Protein AF-A0A383E031-F1 (afdb_monomer_lite)

pLDDT: mean 94.28, std 7.25, range [52.88, 98.56]

Radius of gyration: 15.02 Å; chains: 1; bounding box: 33×28×43 Å

Sequence (97 aa):
MKTTAKYLKTLLSYYEEEIEGEAYFYGLADHFEEQEKLTVLARVERRAAESIAPLLEKYELVPRDESELKTRGEAYVGRHASFDWFEFMTYMVNRYP

Foldseek 3Di:
DDDDPVNLVVLLVLLLVLLLQLLLLCLLLVQAPVNVVSNVRSVVSVVSSVVSVVVCVVVVNDHPDSVVSSVNSNVCNVVCSPPYPVRVVVCCVVPPD

Organism: NCBI:txid408172

Structure (mmCIF, N/CA/C/O backbone):
data_AF-A0A383E031-F1
#
_entry.id   AF-A0A383E031-F1
#
loop_
_atom_site.group_PDB
_atom_site.id
_atom_site.type_symbol
_atom_site.label_atom_id
_atom_site.label_alt_id
_atom_site.label_comp_id
_atom_site.label_asym_id
_atom_site.label_entity_id
_atom_site.label_seq_id
_atom_site.pdbx_PDB_ins_code
_atom_site.Cartn_x
_atom_site.Cartn_y
_atom_site.Cartn_z
_atom_site.occupancy
_atom_site.B_iso_or_equiv
_atom_site.auth_seq_id
_atom_site.auth_comp_id
_atom_site.auth_asym_id
_atom_site.auth_atom_id
_atom_site.pdbx_PDB_model_num
ATOM 1 N N . MET A 1 1 ? -11.163 11.397 24.214 1.00 57.72 1 MET A N 1
ATOM 2 C CA . MET A 1 1 ? -11.578 11.855 22.868 1.00 57.72 1 MET A CA 1
ATOM 3 C C . MET A 1 1 ? -12.732 10.965 22.422 1.00 57.72 1 MET A C 1
ATOM 5 O O . MET A 1 1 ? -12.582 9.758 22.543 1.00 57.72 1 MET A O 1
ATOM 9 N N . LYS A 1 2 ? -13.891 11.501 22.011 1.00 73.38 2 LYS A N 1
ATOM 10 C CA . LYS A 1 2 ? -14.970 10.653 21.470 1.00 73.38 2 LYS A CA 1
ATOM 11 C C . LYS A 1 2 ? -14.554 10.169 20.081 1.00 73.38 2 LYS A C 1
ATOM 13 O O . LYS A 1 2 ? -14.260 10.993 19.218 1.00 73.38 2 LYS A O 1
ATOM 18 N N . THR A 1 3 ? -14.513 8.858 19.880 1.00 77.62 3 THR A N 1
ATOM 19 C CA . THR A 1 3 ? -14.277 8.253 18.568 1.00 77.62 3 THR A CA 1
ATOM 20 C C . THR A 1 3 ? -15.446 8.597 17.645 1.00 77.62 3 THR A C 1
ATOM 22 O O . THR A 1 3 ? -16.603 8.491 18.050 1.00 77.62 3 THR A O 1
ATOM 25 N N . THR A 1 4 ? -15.165 9.062 16.427 1.00 92.62 4 THR A N 1
ATOM 26 C CA . THR A 1 4 ? -16.204 9.429 15.450 1.00 92.62 4 THR A CA 1
ATOM 27 C C . THR A 1 4 ? -16.320 8.358 14.372 1.00 92.62 4 THR A C 1
ATOM 29 O O . THR A 1 4 ? -15.330 7.717 14.025 1.00 92.62 4 THR A O 1
ATOM 32 N N . ALA A 1 5 ? -17.509 8.201 13.783 1.00 92.56 5 ALA A N 1
ATOM 33 C CA . ALA A 1 5 ? -17.704 7.297 12.645 1.00 92.56 5 ALA A CA 1
ATOM 34 C C . ALA A 1 5 ? -16.769 7.639 11.469 1.00 92.56 5 ALA A C 1
ATOM 36 O O . ALA A 1 5 ? -16.261 6.748 10.796 1.00 92.56 5 ALA A O 1
ATOM 37 N N . LYS A 1 6 ? -16.482 8.935 11.268 1.00 95.56 6 LYS A N 1
ATOM 38 C CA . LYS A 1 6 ? -15.509 9.400 10.273 1.00 95.56 6 LYS A CA 1
ATOM 39 C C . LYS A 1 6 ? -14.110 8.856 10.560 1.00 95.56 6 LYS A C 1
ATOM 41 O O . LYS A 1 6 ? -13.481 8.340 9.650 1.00 95.56 6 LYS A O 1
ATOM 46 N N . TYR A 1 7 ? -13.648 8.944 11.807 1.00 95.06 7 TYR A N 1
ATOM 47 C CA . TYR A 1 7 ? -12.335 8.432 12.196 1.00 95.06 7 TYR A CA 1
ATOM 48 C C . TYR A 1 7 ? -12.216 6.920 11.967 1.00 95.06 7 TYR A C 1
ATOM 50 O O . TYR A 1 7 ? -11.242 6.486 11.367 1.00 95.06 7 TYR A O 1
ATOM 58 N N . LEU A 1 8 ? -13.217 6.135 12.383 1.00 96.62 8 LEU A N 1
ATOM 59 C CA . LEU A 1 8 ? -13.207 4.678 12.193 1.00 96.62 8 LEU A CA 1
ATOM 60 C C . LEU A 1 8 ? -13.189 4.292 10.713 1.00 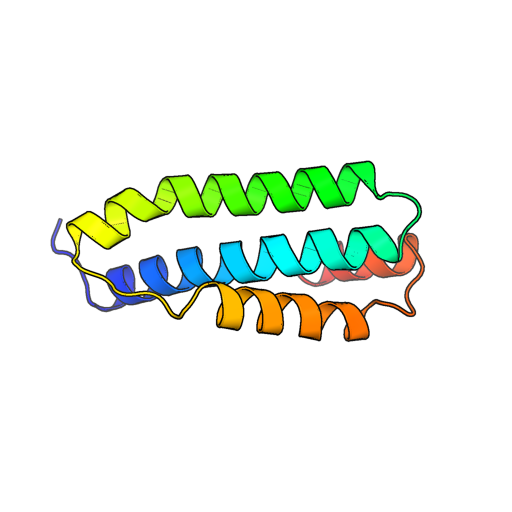96.62 8 LEU A C 1
ATOM 62 O O . LEU A 1 8 ? -12.422 3.422 10.316 1.00 96.62 8 LEU A O 1
ATOM 66 N N . LYS A 1 9 ? -13.984 4.985 9.888 1.00 96.88 9 LYS A N 1
ATOM 67 C CA . LYS A 1 9 ? -13.975 4.782 8.438 1.00 96.88 9 LYS A CA 1
ATOM 68 C C . LYS A 1 9 ? -12.606 5.099 7.837 1.00 96.88 9 LYS A C 1
ATOM 70 O O . LYS A 1 9 ? -12.110 4.314 7.045 1.00 96.88 9 LYS A O 1
ATOM 75 N N . THR A 1 10 ? -12.000 6.225 8.215 1.00 95.69 10 THR A N 1
ATOM 76 C CA . THR A 1 10 ? -10.665 6.605 7.732 1.00 95.69 10 THR A CA 1
ATOM 77 C C . THR A 1 10 ? -9.608 5.589 8.145 1.00 95.69 10 THR A C 1
ATOM 79 O O . THR A 1 10 ? -8.791 5.208 7.322 1.00 95.69 10 THR A O 1
ATOM 82 N N . LEU A 1 11 ? -9.645 5.117 9.391 1.00 96.38 11 LEU A N 1
ATOM 83 C CA . LEU A 1 11 ? -8.699 4.127 9.893 1.00 96.38 11 LEU A CA 1
ATOM 84 C C . LEU A 1 11 ? -8.782 2.806 9.113 1.00 96.38 11 LEU A C 1
ATOM 86 O O . LEU A 1 11 ? -7.751 2.249 8.749 1.00 96.38 11 LEU A O 1
ATOM 90 N N . LEU A 1 12 ? -10.006 2.339 8.843 1.00 97.94 12 LEU A N 1
ATOM 91 C CA . LEU A 1 12 ? -10.238 1.147 8.031 1.00 97.94 12 LEU A CA 1
ATOM 92 C C . LEU A 1 12 ? -9.722 1.340 6.602 1.00 97.94 12 LEU A C 1
ATOM 94 O O . LEU A 1 12 ? -8.983 0.497 6.110 1.00 97.94 12 LEU A O 1
ATOM 98 N N . SER A 1 13 ? -10.071 2.466 5.969 1.00 97.50 13 SER A N 1
ATOM 99 C CA . SER A 1 13 ? -9.615 2.779 4.613 1.00 97.50 13 SER A CA 1
ATOM 100 C C . SER A 1 13 ? -8.097 2.853 4.518 1.00 97.50 13 SER A C 1
ATOM 102 O O . SER A 1 13 ? -7.553 2.295 3.582 1.00 97.50 13 SER A O 1
ATOM 104 N N . TYR A 1 14 ? -7.410 3.456 5.491 1.00 97.00 14 TYR A N 1
ATOM 105 C CA . TYR A 1 14 ? -5.948 3.523 5.471 1.00 97.00 14 TYR A CA 1
ATOM 106 C C . TYR A 1 14 ? -5.322 2.137 5.539 1.00 97.00 14 TYR A C 1
ATOM 108 O O . TYR A 1 14 ? -4.472 1.830 4.723 1.00 97.00 14 TYR A O 1
ATOM 116 N N . TYR A 1 15 ? -5.773 1.262 6.442 1.00 98.44 15 TYR A N 1
ATOM 117 C CA . TYR A 1 15 ? -5.254 -0.107 6.461 1.00 98.44 15 TYR A CA 1
ATOM 118 C C . TYR A 1 15 ? -5.428 -0.808 5.106 1.00 98.44 15 TYR A C 1
ATOM 120 O O . TYR A 1 15 ? -4.491 -1.420 4.607 1.00 98.44 15 TYR A O 1
ATOM 128 N N . GLU A 1 16 ? -6.620 -0.713 4.511 1.00 98.44 16 GLU A N 1
ATOM 129 C CA . GLU A 1 16 ? -6.915 -1.349 3.225 1.00 98.44 16 GLU A CA 1
ATOM 130 C C . GLU A 1 16 ? -6.077 -0.761 2.079 1.00 98.44 16 GLU A C 1
ATOM 132 O O . GLU A 1 16 ? -5.545 -1.514 1.268 1.00 98.44 16 GLU A O 1
ATOM 137 N N . GLU A 1 17 ? -5.925 0.565 2.038 1.00 97.69 17 GLU A N 1
ATOM 138 C CA . GLU A 1 17 ? -5.137 1.287 1.033 1.00 97.69 17 GLU A CA 1
ATOM 139 C C . GLU A 1 17 ? -3.648 0.919 1.093 1.00 97.69 17 GLU A C 1
ATOM 141 O O . GLU A 1 17 ? -3.044 0.739 0.043 1.00 97.69 17 GLU A O 1
ATOM 146 N N . GLU A 1 18 ? -3.077 0.716 2.283 1.00 98.38 18 GLU A N 1
ATOM 147 C CA . GLU A 1 18 ? -1.669 0.314 2.447 1.00 98.38 18 GLU A CA 1
ATOM 148 C C . GLU A 1 18 ? -1.427 -1.134 1.966 1.00 98.38 18 GLU A C 1
ATOM 150 O O . GLU A 1 18 ? -0.396 -1.454 1.377 1.00 98.38 18 GLU A O 1
ATOM 155 N N . ILE A 1 19 ? -2.397 -2.042 2.139 1.00 98.56 19 ILE A N 1
ATOM 156 C CA . ILE A 1 19 ? -2.303 -3.395 1.557 1.00 98.56 19 ILE A CA 1
ATOM 157 C C . ILE A 1 19 ? -2.410 -3.346 0.024 1.00 98.56 19 ILE A C 1
ATOM 159 O O . ILE A 1 19 ? -1.681 -4.060 -0.670 1.00 98.56 19 ILE A O 1
ATOM 163 N N . GLU A 1 20 ? -3.303 -2.508 -0.518 1.00 98.25 20 GLU A N 1
ATOM 164 C CA . GLU A 1 20 ? -3.385 -2.265 -1.966 1.00 98.25 20 GLU A CA 1
ATOM 165 C C . GLU A 1 20 ? -2.068 -1.657 -2.497 1.00 98.25 20 GLU A C 1
ATOM 167 O O . GLU A 1 20 ? -1.566 -2.085 -3.540 1.00 98.25 20 GLU A O 1
ATOM 172 N N . GLY A 1 21 ? -1.482 -0.705 -1.765 1.00 97.62 21 GLY A N 1
ATOM 173 C CA . GLY A 1 21 ? -0.223 -0.032 -2.086 1.00 97.62 21 GLY A CA 1
ATOM 174 C C . GLY A 1 21 ? 0.978 -0.975 -2.111 1.00 97.62 21 GLY A C 1
ATOM 175 O O . GLY A 1 21 ? 1.763 -0.946 -3.061 1.00 97.62 21 GLY A O 1
ATOM 176 N N . GLU A 1 22 ? 1.092 -1.877 -1.131 1.00 98.44 22 GLU A N 1
ATOM 177 C CA . GLU A 1 22 ? 2.137 -2.908 -1.114 1.00 98.44 22 GLU A CA 1
ATOM 178 C C . GLU A 1 22 ? 2.109 -3.751 -2.397 1.00 98.44 22 GLU A C 1
ATOM 180 O O . GLU A 1 22 ? 3.134 -3.909 -3.067 1.00 98.44 22 GLU A O 1
ATOM 185 N N . ALA A 1 23 ? 0.935 -4.281 -2.751 1.00 98.06 23 ALA A N 1
ATOM 186 C CA . ALA A 1 23 ? 0.770 -5.121 -3.934 1.00 98.06 23 ALA A CA 1
ATOM 187 C C . ALA A 1 23 ? 1.054 -4.350 -5.226 1.00 98.06 23 ALA A C 1
ATOM 189 O O . ALA A 1 23 ? 1.713 -4.859 -6.132 1.00 98.06 23 ALA A O 1
ATOM 190 N N . TYR A 1 24 ? 0.611 -3.094 -5.284 1.00 97.25 24 TYR A N 1
ATOM 191 C CA . TYR A 1 24 ? 0.892 -2.203 -6.397 1.00 97.25 24 TYR A CA 1
ATOM 192 C C . TYR A 1 24 ? 2.399 -1.988 -6.602 1.00 97.25 24 TYR A C 1
ATOM 194 O O . TYR A 1 24 ? 2.895 -2.164 -7.715 1.00 97.25 24 TYR A O 1
ATOM 202 N N . PHE A 1 25 ? 3.155 -1.657 -5.550 1.00 97.25 25 PHE A N 1
ATOM 203 C CA . PHE A 1 25 ? 4.596 -1.423 -5.677 1.00 97.25 25 PHE A CA 1
ATOM 204 C C . PHE A 1 25 ? 5.391 -2.696 -5.970 1.00 97.25 25 PHE A C 1
ATOM 206 O O . PHE A 1 25 ? 6.334 -2.634 -6.760 1.00 97.25 25 PHE A O 1
ATOM 213 N N . TYR A 1 26 ? 5.010 -3.844 -5.400 1.00 97.69 26 TYR A N 1
ATOM 214 C CA . TYR A 1 26 ? 5.615 -5.118 -5.795 1.00 97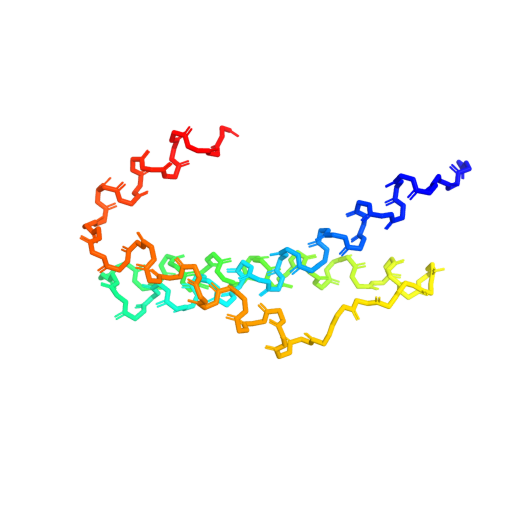.69 26 TYR A CA 1
ATOM 215 C C . TYR A 1 26 ? 5.351 -5.432 -7.265 1.00 97.69 26 TYR A C 1
ATOM 217 O O . TYR A 1 26 ? 6.290 -5.769 -7.979 1.00 97.69 26 TYR A O 1
ATOM 225 N N . GLY A 1 27 ? 4.119 -5.249 -7.744 1.00 96.00 27 GLY A N 1
ATOM 226 C CA . GLY A 1 27 ? 3.804 -5.477 -9.151 1.00 96.00 27 GLY A CA 1
ATOM 227 C C . GLY A 1 27 ? 4.556 -4.528 -10.089 1.00 96.00 27 GLY A C 1
ATOM 228 O O . GLY A 1 27 ? 5.018 -4.948 -11.143 1.00 96.00 27 GLY A O 1
ATOM 229 N N . LEU A 1 28 ? 4.771 -3.265 -9.700 1.00 95.88 28 LEU A N 1
ATOM 230 C CA . LEU A 1 28 ? 5.618 -2.351 -10.474 1.00 95.88 28 LEU A CA 1
ATOM 231 C C . LEU A 1 28 ? 7.089 -2.794 -10.527 1.00 95.88 28 LEU A C 1
ATOM 233 O O . LEU A 1 28 ? 7.768 -2.502 -11.511 1.00 95.88 28 LEU A O 1
ATOM 237 N N . ALA A 1 29 ? 7.599 -3.468 -9.492 1.00 95.62 29 ALA A N 1
ATOM 238 C CA . ALA A 1 29 ? 8.992 -3.913 -9.455 1.00 95.62 29 ALA A CA 1
ATOM 239 C C . ALA A 1 29 ? 9.314 -4.926 -10.569 1.00 95.62 29 ALA A C 1
ATOM 241 O O . ALA A 1 29 ? 10.465 -5.017 -10.983 1.00 95.62 29 ALA A O 1
ATOM 242 N N . ASP A 1 30 ? 8.313 -5.612 -11.121 1.00 91.88 30 ASP A N 1
ATOM 243 C CA . ASP A 1 30 ? 8.491 -6.500 -12.274 1.00 91.88 30 ASP A CA 1
ATOM 244 C C . ASP A 1 30 ? 8.610 -5.741 -13.614 1.00 91.88 30 ASP A C 1
ATOM 246 O O . ASP A 1 30 ? 9.008 -6.324 -14.624 1.00 91.88 30 ASP A O 1
ATOM 250 N N . HIS A 1 31 ? 8.284 -4.442 -13.639 1.00 91.56 31 HIS A N 1
ATOM 251 C CA . HIS A 1 31 ? 8.220 -3.623 -14.857 1.00 91.56 31 HIS A CA 1
ATOM 252 C C . HIS A 1 31 ? 9.339 -2.584 -14.991 1.00 91.56 31 HIS A C 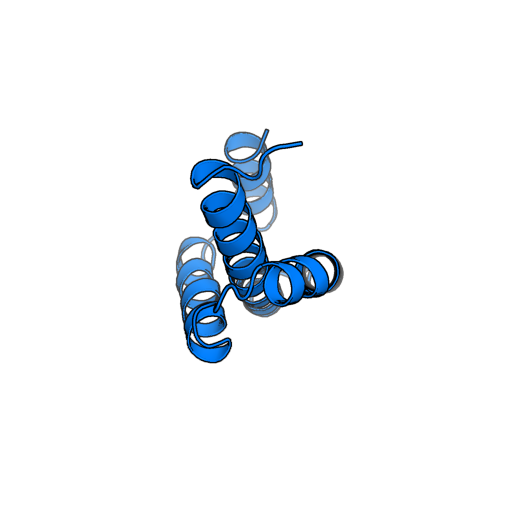1
ATOM 254 O O . HIS A 1 31 ? 9.684 -2.216 -16.113 1.00 91.56 31 HIS A O 1
ATOM 260 N N . PHE A 1 32 ? 9.910 -2.111 -13.881 1.00 93.81 32 PHE A N 1
ATOM 261 C CA . PHE A 1 32 ? 10.957 -1.083 -13.880 1.00 93.81 32 PHE A CA 1
ATOM 262 C C . PHE A 1 32 ? 12.336 -1.657 -13.533 1.00 93.81 32 PHE A C 1
ATOM 264 O O . PHE A 1 32 ? 12.449 -2.676 -12.854 1.00 93.81 32 PHE A O 1
ATOM 271 N N . GLU A 1 33 ? 13.405 -0.973 -13.948 1.00 93.94 33 GLU A N 1
ATOM 272 C CA . GLU A 1 33 ? 14.776 -1.329 -13.547 1.00 93.94 33 GLU A CA 1
ATOM 273 C C . GLU A 1 33 ? 15.040 -0.986 -12.066 1.00 93.94 33 GLU A C 1
ATOM 275 O O . GLU A 1 33 ? 15.851 -1.623 -11.394 1.00 93.94 33 GLU A O 1
ATOM 280 N N . GLU A 1 34 ? 14.304 -0.021 -11.507 1.00 95.62 34 GLU A N 1
ATOM 281 C CA . GLU A 1 34 ? 14.388 0.460 -10.125 1.00 95.62 34 GLU A CA 1
ATOM 282 C C . GLU A 1 34 ? 13.703 -0.459 -9.092 1.00 95.62 34 GLU A C 1
ATOM 284 O O . GLU A 1 34 ? 13.129 0.007 -8.100 1.00 95.62 34 GLU A O 1
ATOM 289 N N . GLN A 1 35 ? 13.798 -1.775 -9.288 1.00 95.75 35 GLN A N 1
ATOM 290 C CA . GLN A 1 35 ? 13.131 -2.803 -8.479 1.00 95.75 35 GLN A CA 1
ATOM 291 C C . GLN A 1 35 ? 13.388 -2.651 -6.978 1.00 95.75 35 GLN A C 1
ATOM 293 O O . GLN A 1 35 ? 12.478 -2.814 -6.165 1.00 95.75 35 GLN A O 1
ATOM 298 N N . GLU A 1 36 ? 14.622 -2.309 -6.595 1.00 97.06 36 GLU A N 1
ATOM 299 C CA . GLU A 1 36 ? 14.997 -2.123 -5.191 1.00 97.06 36 GLU A CA 1
ATOM 300 C C . GLU A 1 36 ? 14.210 -0.973 -4.548 1.00 97.06 36 GLU A C 1
ATOM 302 O O . GLU A 1 36 ? 13.697 -1.122 -3.439 1.00 97.06 36 GLU A O 1
ATOM 307 N N . LYS A 1 37 ? 14.041 0.151 -5.257 1.00 96.75 37 LYS A N 1
ATOM 308 C CA . LYS A 1 37 ? 13.295 1.311 -4.745 1.00 96.75 37 LYS A CA 1
ATOM 309 C C . LYS A 1 37 ? 11.820 0.967 -4.564 1.00 96.75 37 LYS A C 1
ATOM 311 O O . LYS A 1 37 ? 11.245 1.274 -3.523 1.00 96.75 37 LYS A O 1
ATOM 316 N N . LEU A 1 38 ? 11.230 0.296 -5.550 1.00 97.00 38 LEU A N 1
ATOM 317 C CA . LEU A 1 38 ? 9.828 -0.125 -5.517 1.00 97.00 38 LEU A CA 1
ATOM 318 C C . LEU A 1 38 ? 9.581 -1.169 -4.422 1.00 97.00 38 LEU A C 1
ATOM 320 O O . LEU A 1 38 ? 8.632 -1.048 -3.654 1.00 97.00 38 LEU A O 1
ATOM 324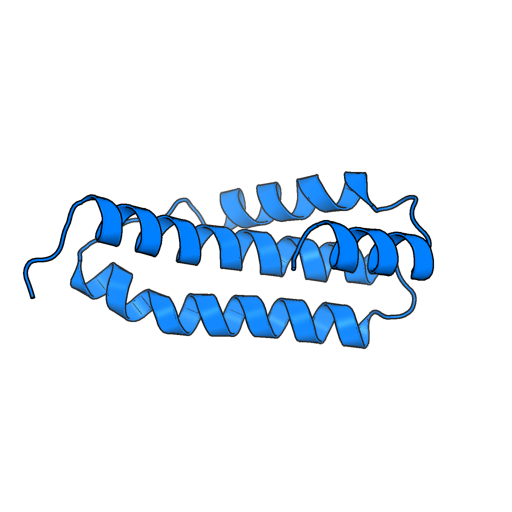 N N . THR A 1 39 ? 10.498 -2.121 -4.255 1.00 97.75 39 THR A N 1
ATOM 325 C CA . THR A 1 39 ? 10.457 -3.100 -3.159 1.00 97.75 39 THR A CA 1
ATOM 326 C C . THR A 1 39 ? 10.533 -2.424 -1.790 1.00 97.75 39 THR A C 1
ATOM 328 O O . THR A 1 39 ? 9.845 -2.832 -0.854 1.00 97.75 39 THR A O 1
ATOM 331 N N . VAL A 1 40 ? 11.365 -1.387 -1.640 1.00 98.25 40 VAL A N 1
ATOM 332 C CA . VAL A 1 40 ? 11.425 -0.608 -0.396 1.00 98.25 40 VAL A CA 1
ATOM 333 C C . VAL A 1 40 ? 10.094 0.094 -0.132 1.00 98.25 40 VAL A C 1
ATOM 335 O O . VAL A 1 40 ? 9.609 0.013 0.993 1.00 98.25 40 VAL A O 1
ATOM 338 N N . LEU A 1 41 ? 9.479 0.719 -1.141 1.00 97.06 41 LEU A N 1
ATOM 339 C CA . LEU A 1 41 ? 8.159 1.343 -0.994 1.00 97.06 41 LEU A CA 1
ATOM 340 C C . LEU A 1 41 ? 7.092 0.321 -0.587 1.00 97.06 41 LEU A C 1
ATOM 342 O O . LEU A 1 41 ? 6.401 0.546 0.400 1.00 97.06 41 LEU A O 1
ATOM 346 N N . ALA A 1 42 ? 7.040 -0.848 -1.231 1.00 98.06 42 ALA A N 1
ATOM 347 C CA . ALA A 1 42 ? 6.107 -1.914 -0.856 1.00 98.06 42 ALA A CA 1
ATOM 348 C C . ALA A 1 42 ? 6.247 -2.326 0.624 1.00 98.06 42 ALA A C 1
ATOM 350 O O . ALA A 1 42 ? 5.264 -2.498 1.344 1.00 98.06 42 ALA A O 1
ATOM 351 N N . ARG A 1 43 ? 7.487 -2.431 1.119 1.00 98.38 43 ARG A N 1
ATOM 352 C CA . ARG A 1 43 ? 7.757 -2.737 2.534 1.00 98.38 43 ARG A CA 1
ATOM 353 C C . ARG A 1 43 ? 7.344 -1.609 3.477 1.00 98.38 43 ARG A C 1
ATOM 355 O O . ARG A 1 43 ? 6.975 -1.895 4.616 1.00 98.38 43 ARG A O 1
ATOM 362 N N . VAL A 1 44 ? 7.430 -0.351 3.041 1.00 98.25 44 VAL A N 1
ATOM 363 C CA . VAL A 1 44 ? 6.948 0.800 3.818 1.00 98.25 44 VAL A CA 1
ATOM 364 C C . VAL A 1 44 ? 5.434 0.722 3.988 1.00 98.25 44 VAL A C 1
ATOM 366 O O . VAL A 1 44 ? 4.976 0.825 5.124 1.00 98.25 44 VAL A O 1
ATOM 369 N N . GLU A 1 45 ? 4.691 0.442 2.917 1.00 98.38 45 GLU A N 1
ATOM 370 C CA . GLU A 1 45 ? 3.230 0.277 2.963 1.00 98.38 45 GLU A CA 1
ATOM 371 C C . GLU A 1 45 ? 2.831 -0.848 3.934 1.00 98.38 45 GLU A C 1
ATOM 373 O O . GLU A 1 45 ? 2.057 -0.657 4.874 1.00 98.38 45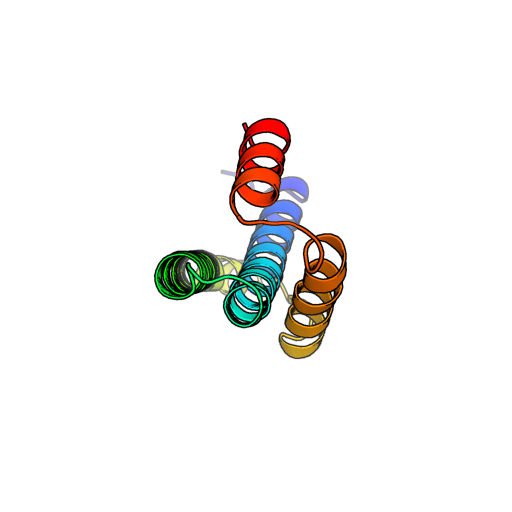 GLU A O 1
ATOM 378 N N . ARG A 1 46 ? 3.478 -2.021 3.824 1.00 98.44 46 ARG A N 1
ATOM 379 C CA . ARG A 1 46 ? 3.263 -3.129 4.772 1.00 98.44 46 ARG A CA 1
ATOM 380 C C . ARG A 1 46 ? 3.514 -2.699 6.214 1.00 98.44 46 ARG A C 1
ATOM 382 O O . ARG A 1 46 ? 2.736 -3.026 7.112 1.00 98.44 46 ARG A O 1
ATOM 389 N N . ARG A 1 47 ? 4.592 -1.951 6.452 1.00 98.44 47 ARG A N 1
ATOM 390 C CA . ARG A 1 47 ? 4.932 -1.475 7.793 1.00 98.44 47 ARG A CA 1
ATOM 391 C C . ARG A 1 47 ? 3.906 -0.473 8.328 1.00 98.44 47 ARG A C 1
ATOM 393 O O . ARG A 1 47 ? 3.625 -0.481 9.530 1.00 98.44 47 ARG A O 1
ATOM 400 N N . ALA A 1 48 ? 3.347 0.371 7.469 1.00 98.00 48 ALA A N 1
ATOM 401 C CA . ALA A 1 48 ? 2.275 1.289 7.825 1.00 98.00 48 ALA A CA 1
ATOM 402 C C . ALA A 1 48 ? 0.981 0.527 8.160 1.00 98.00 48 ALA A C 1
ATOM 404 O O . ALA A 1 48 ? 0.428 0.749 9.242 1.00 98.00 48 ALA A O 1
ATOM 405 N N . ALA A 1 49 ? 0.574 -0.454 7.347 1.00 98.25 49 ALA A N 1
ATOM 406 C CA . ALA A 1 49 ? -0.565 -1.332 7.635 1.00 98.25 49 ALA A CA 1
ATOM 407 C C . ALA A 1 49 ? -0.419 -2.055 8.989 1.00 98.25 49 ALA A C 1
ATOM 409 O O . ALA A 1 49 ? -1.337 -2.048 9.814 1.00 98.25 49 ALA A O 1
ATOM 410 N N . GLU A 1 50 ? 0.760 -2.619 9.273 1.00 98.25 50 GLU A N 1
ATOM 411 C CA . GLU A 1 50 ? 1.072 -3.250 10.564 1.00 98.25 50 GLU A CA 1
ATOM 412 C C . GLU A 1 50 ? 0.949 -2.280 11.744 1.00 98.25 50 GLU A C 1
ATOM 414 O O . GLU A 1 50 ? 0.530 -2.676 12.832 1.00 98.25 50 GLU A O 1
ATOM 419 N N . SER A 1 51 ? 1.302 -1.006 11.551 1.00 97.50 51 SER A N 1
ATOM 420 C CA . SER A 1 51 ? 1.167 0.013 12.597 1.00 97.50 51 SER A CA 1
ATOM 421 C C . SER A 1 51 ? -0.296 0.365 12.898 1.00 97.50 51 SER A C 1
ATOM 423 O O . SER A 1 51 ? -0.620 0.772 14.016 1.00 97.50 51 SER A O 1
ATOM 425 N N . ILE A 1 52 ? -1.185 0.172 11.917 1.00 96.81 52 ILE A N 1
ATOM 426 C CA . ILE A 1 52 ? -2.621 0.448 12.005 1.00 96.81 52 ILE A CA 1
ATOM 427 C C . ILE A 1 52 ? -3.392 -0.758 12.569 1.00 96.81 52 ILE A C 1
ATOM 429 O O . ILE A 1 52 ? -4.385 -0.566 13.274 1.00 96.81 52 ILE A O 1
ATOM 433 N N . ALA A 1 53 ? -2.927 -1.988 12.333 1.00 96.94 53 ALA A N 1
ATOM 434 C CA . ALA A 1 53 ? -3.613 -3.223 12.727 1.00 96.94 53 ALA A CA 1
ATOM 435 C C . ALA A 1 53 ? -4.077 -3.277 14.206 1.00 96.94 53 ALA A C 1
ATOM 437 O O . ALA A 1 53 ? -5.238 -3.627 14.438 1.00 96.94 53 ALA A O 1
ATOM 438 N N . PRO A 1 54 ? -3.287 -2.843 15.216 1.00 98.00 54 PRO A N 1
ATOM 439 C CA . PRO A 1 54 ? -3.752 -2.823 16.608 1.00 98.00 54 PRO A CA 1
ATOM 440 C C . PRO A 1 54 ? -4.953 -1.895 16.843 1.00 98.00 54 PRO A C 1
ATOM 442 O O . PRO A 1 54 ? -5.737 -2.088 17.772 1.00 98.00 54 PRO A O 1
ATOM 445 N N . LEU A 1 55 ? -5.107 -0.851 16.021 1.00 96.94 55 LEU A N 1
ATOM 446 C CA . LEU A 1 55 ? -6.247 0.056 16.105 1.00 96.94 55 LEU A CA 1
ATOM 447 C C . LEU A 1 55 ? -7.505 -0.554 15.473 1.00 96.94 55 LEU A C 1
ATOM 449 O O . LEU A 1 55 ? -8.596 -0.272 15.963 1.00 96.94 55 LEU A O 1
ATOM 453 N N . LEU A 1 56 ? -7.374 -1.395 14.442 1.00 97.56 56 LEU A N 1
ATOM 454 C CA . LEU A 1 56 ? -8.502 -2.163 13.899 1.00 97.56 56 LEU A CA 1
ATOM 455 C C . LEU A 1 56 ? -9.024 -3.139 14.949 1.00 97.56 56 LEU A C 1
ATOM 457 O O . LEU A 1 56 ? -10.222 -3.143 15.213 1.00 97.56 56 LEU A O 1
ATOM 461 N N . GLU A 1 57 ? -8.124 -3.870 15.612 1.00 97.44 57 GLU A N 1
ATOM 462 C CA . GLU A 1 57 ? -8.475 -4.774 16.712 1.00 97.44 57 GLU A CA 1
ATOM 463 C C . GLU A 1 57 ? -9.181 -4.021 17.848 1.00 97.44 57 GLU A C 1
ATOM 465 O O . GLU A 1 57 ? -10.275 -4.397 18.264 1.00 97.44 57 GLU A O 1
ATOM 470 N N . LYS A 1 58 ? -8.613 -2.891 18.293 1.00 96.94 58 LYS A N 1
ATOM 471 C CA . LYS A 1 58 ? -9.186 -2.056 19.362 1.00 96.94 58 LYS A CA 1
ATOM 472 C C . LYS A 1 58 ? -10.628 -1.616 19.096 1.00 96.94 58 LYS A C 1
ATOM 474 O O . LYS A 1 58 ? -11.382 -1.409 20.048 1.00 96.94 58 LYS A O 1
ATOM 479 N N . TYR A 1 59 ? -10.974 -1.367 17.838 1.00 96.88 59 TYR A N 1
ATOM 480 C CA . TYR A 1 59 ? -12.292 -0.875 17.440 1.00 96.88 59 TYR A CA 1
ATOM 481 C C . TYR A 1 59 ? -13.138 -1.935 16.728 1.00 96.88 59 TYR A C 1
ATOM 483 O O . TYR A 1 59 ? -14.172 -1.577 16.165 1.00 96.88 59 TYR A O 1
ATOM 491 N N . GLU A 1 60 ? -12.707 -3.200 16.755 1.00 97.00 60 GLU A N 1
ATOM 492 C CA . GLU A 1 60 ? -13.393 -4.342 16.139 1.00 97.00 60 GLU A CA 1
ATOM 493 C C . GLU A 1 60 ? -13.740 -4.094 14.658 1.00 97.00 60 GLU A C 1
ATOM 495 O O . GLU A 1 60 ? -14.798 -4.479 14.158 1.00 97.00 60 GLU A O 1
ATOM 500 N N . LEU A 1 61 ? -12.847 -3.397 13.949 1.00 97.69 61 LEU A N 1
ATOM 501 C CA . LEU A 1 61 ? -13.003 -3.102 12.530 1.00 97.69 61 LEU A CA 1
ATOM 502 C C . LEU A 1 61 ? -12.524 -4.293 11.705 1.00 97.69 61 LEU A C 1
ATOM 504 O O . LEU A 1 61 ? -11.428 -4.808 11.918 1.00 97.69 61 LEU A O 1
ATOM 508 N N . VAL A 1 62 ? -13.336 -4.686 10.728 1.00 97.62 62 VAL A N 1
ATOM 509 C CA . VAL A 1 62 ? -13.052 -5.821 9.849 1.00 97.62 62 VAL A CA 1
ATOM 510 C C . VAL A 1 62 ? -12.715 -5.287 8.455 1.00 97.62 62 VAL A C 1
ATOM 512 O O . VAL A 1 62 ? -13.612 -4.738 7.806 1.00 97.62 62 VAL A O 1
ATOM 515 N N . PRO A 1 63 ? -11.452 -5.391 8.002 1.00 97.62 63 PRO A N 1
ATOM 516 C CA . PRO A 1 63 ? -11.077 -5.044 6.636 1.00 97.62 63 PRO A CA 1
ATOM 517 C C . PRO A 1 63 ? -11.587 -6.087 5.640 1.00 97.62 63 PRO A C 1
ATOM 519 O O . PRO A 1 63 ? -11.985 -7.194 6.016 1.00 97.62 63 PRO A O 1
ATOM 522 N N . ARG A 1 64 ? -11.556 -5.732 4.354 1.00 98.12 64 ARG A N 1
ATOM 523 C CA . ARG A 1 64 ? -11.671 -6.709 3.262 1.00 98.12 64 ARG A CA 1
ATOM 524 C C . ARG A 1 64 ? -10.590 -7.783 3.360 1.00 98.12 64 ARG A C 1
ATOM 526 O O . ARG A 1 64 ? -9.563 -7.605 4.015 1.00 98.12 64 ARG A O 1
ATOM 533 N N . ASP A 1 65 ? -10.832 -8.889 2.665 1.00 97.69 65 ASP A N 1
ATOM 534 C CA . ASP A 1 65 ? -9.860 -9.968 2.564 1.00 97.69 65 ASP A CA 1
ATOM 535 C C . ASP A 1 65 ? -8.553 -9.472 1.927 1.00 97.69 65 ASP A C 1
ATOM 537 O O . ASP A 1 65 ? -8.561 -8.739 0.935 1.00 97.69 65 ASP A O 1
ATOM 541 N N . GLU A 1 66 ? -7.418 -9.885 2.494 1.00 97.44 66 GLU A N 1
ATOM 542 C CA . GLU A 1 66 ? -6.107 -9.426 2.035 1.00 97.44 66 GLU A CA 1
ATOM 543 C C . GLU A 1 66 ? -5.854 -9.802 0.565 1.00 97.44 66 GLU A C 1
ATOM 545 O O . GLU A 1 66 ? -5.236 -9.032 -0.167 1.00 97.44 66 GLU A O 1
ATOM 550 N N . SER A 1 67 ? -6.362 -10.947 0.093 1.00 97.75 67 SER A N 1
ATOM 551 C CA . SER A 1 67 ? -6.220 -11.346 -1.313 1.00 97.75 67 SER A CA 1
ATOM 552 C C . SER A 1 67 ? -7.036 -10.463 -2.260 1.00 97.75 67 SER A C 1
ATOM 554 O O . SER A 1 67 ? -6.572 -10.154 -3.361 1.00 97.75 67 SER A O 1
ATOM 556 N N . GLU A 1 68 ? -8.210 -9.990 -1.826 1.00 98.06 68 GLU A N 1
ATOM 557 C CA . GLU A 1 68 ? -9.011 -9.027 -2.587 1.00 98.06 68 GLU A CA 1
ATOM 558 C C . GLU A 1 68 ? -8.259 -7.697 -2.719 1.00 98.06 68 GLU A C 1
ATOM 560 O O . GLU A 1 68 ? -8.160 -7.145 -3.816 1.00 98.06 68 GLU A O 1
ATOM 565 N N . LEU A 1 69 ? -7.688 -7.206 -1.617 1.00 98.06 69 LEU A N 1
ATOM 566 C CA . LEU A 1 69 ? -6.907 -5.968 -1.595 1.00 98.06 69 LEU A CA 1
ATOM 567 C C . LEU A 1 69 ? -5.662 -6.077 -2.487 1.00 98.06 69 LEU A C 1
ATOM 569 O O . LEU A 1 69 ? -5.422 -5.204 -3.320 1.00 98.06 69 LEU A O 1
ATOM 573 N N . LYS A 1 70 ? -4.922 -7.188 -2.414 1.00 97.81 70 LYS A N 1
ATOM 574 C CA . LYS A 1 70 ? -3.761 -7.420 -3.289 1.00 97.81 70 LYS A CA 1
ATOM 575 C C . LYS A 1 70 ? -4.139 -7.436 -4.768 1.00 97.81 70 LYS A C 1
ATOM 577 O O . LYS A 1 70 ? -3.529 -6.722 -5.559 1.00 97.81 70 LYS A O 1
ATOM 582 N N . THR A 1 71 ? -5.212 -8.148 -5.118 1.00 97.31 71 THR A N 1
ATOM 583 C CA . THR A 1 71 ? -5.737 -8.189 -6.494 1.00 97.31 71 THR A CA 1
ATOM 584 C C . THR A 1 71 ? -6.079 -6.785 -7.003 1.00 97.31 71 THR A C 1
ATOM 586 O O . THR A 1 71 ? -5.827 -6.446 -8.161 1.00 97.31 71 THR A O 1
ATOM 589 N N . ARG A 1 72 ? -6.657 -5.939 -6.142 1.00 96.19 72 ARG A N 1
ATOM 590 C CA . ARG A 1 72 ? -6.982 -4.548 -6.484 1.00 96.19 72 ARG A CA 1
ATOM 591 C C . ARG A 1 72 ? -5.723 -3.715 -6.708 1.00 96.19 72 ARG A C 1
ATOM 593 O O . ARG A 1 72 ? -5.676 -3.001 -7.706 1.00 96.19 72 ARG A O 1
ATOM 600 N N . GLY A 1 73 ? -4.718 -3.835 -5.841 1.00 95.56 73 GLY A N 1
ATOM 601 C CA . GLY A 1 73 ? -3.417 -3.177 -5.995 1.00 95.56 73 GLY A CA 1
ATOM 602 C C . GLY A 1 73 ? -2.719 -3.552 -7.306 1.00 95.56 73 GLY A C 1
ATOM 603 O O . GLY A 1 73 ? -2.346 -2.681 -8.093 1.00 95.56 73 GLY A O 1
ATOM 604 N N . GLU A 1 74 ? -2.647 -4.849 -7.601 1.00 95.50 74 GLU A N 1
ATOM 605 C CA . GLU A 1 74 ? -2.082 -5.388 -8.845 1.00 95.50 74 GLU A CA 1
ATOM 606 C C . GLU A 1 74 ? -2.822 -4.874 -10.091 1.00 95.50 74 GLU A C 1
ATOM 608 O O . GLU A 1 74 ? -2.199 -4.527 -11.095 1.00 95.50 74 GLU A O 1
ATOM 613 N N . ALA A 1 75 ? -4.149 -4.726 -10.033 1.00 94.31 75 ALA A N 1
ATOM 614 C CA . ALA A 1 75 ? -4.930 -4.195 -11.152 1.00 94.31 75 ALA A CA 1
ATOM 615 C C . ALA A 1 75 ? -4.562 -2.742 -11.530 1.00 94.31 75 ALA A C 1
ATOM 617 O O . ALA A 1 75 ? -4.827 -2.315 -12.660 1.00 94.31 75 ALA A O 1
ATOM 618 N N . TYR A 1 76 ? -3.942 -1.970 -10.628 1.00 91.69 76 TYR A N 1
ATOM 619 C CA . TYR A 1 76 ? -3.441 -0.625 -10.939 1.00 91.69 76 TYR A CA 1
ATOM 620 C C . TYR A 1 76 ? -2.100 -0.629 -11.675 1.00 91.69 76 TYR A C 1
ATOM 622 O O . TYR A 1 76 ? -1.812 0.344 -12.376 1.00 91.69 76 TYR A O 1
ATOM 630 N N . VAL A 1 77 ? -1.314 -1.706 -11.585 1.00 93.06 77 VAL A N 1
ATOM 631 C CA . VAL A 1 77 ? -0.001 -1.833 -12.244 1.00 93.06 77 VAL A CA 1
ATOM 632 C C . VAL A 1 77 ? -0.137 -1.639 -13.752 1.00 93.06 77 VAL A C 1
ATOM 634 O O . VAL A 1 77 ? 0.603 -0.863 -14.357 1.00 93.06 77 VAL A O 1
ATOM 637 N N . GLY A 1 78 ? -1.170 -2.239 -14.353 1.00 87.94 78 GLY A N 1
ATOM 638 C CA . GLY A 1 78 ? -1.439 -2.139 -15.790 1.00 87.94 78 GLY A CA 1
ATOM 639 C C . GLY A 1 78 ? -1.659 -0.710 -16.305 1.00 87.94 78 GLY A C 1
ATOM 640 O O . GLY A 1 78 ? -1.532 -0.478 -17.504 1.00 87.94 78 GLY A O 1
ATOM 641 N N . ARG A 1 79 ? -1.948 0.265 -15.431 1.00 88.25 79 ARG A N 1
ATOM 642 C CA . ARG A 1 79 ? -2.077 1.682 -15.821 1.00 88.25 79 ARG A CA 1
ATOM 643 C C . ARG A 1 79 ? -0.734 2.365 -16.064 1.00 88.25 79 ARG A C 1
ATOM 645 O O . ARG A 1 79 ? -0.708 3.377 -16.754 1.00 88.25 79 ARG A O 1
ATOM 652 N N . HIS A 1 80 ? 0.342 1.828 -15.495 1.00 90.19 80 HIS A N 1
ATOM 653 C CA . HIS A 1 80 ? 1.682 2.413 -15.549 1.00 90.19 80 HIS A CA 1
ATOM 654 C C . HIS A 1 80 ? 2.723 1.459 -16.144 1.00 90.19 80 HIS A C 1
ATOM 656 O O . HIS A 1 80 ? 3.872 1.845 -16.304 1.00 90.19 80 HIS A O 1
ATOM 662 N N . ALA A 1 81 ? 2.328 0.244 -16.534 1.00 80.56 81 ALA A N 1
ATOM 663 C CA . ALA A 1 81 ? 3.219 -0.733 -17.160 1.00 80.56 81 ALA A CA 1
ATOM 664 C C . ALA A 1 81 ? 3.823 -0.257 -18.498 1.00 80.56 81 ALA A C 1
ATOM 666 O O . ALA A 1 81 ? 4.817 -0.815 -18.950 1.00 80.56 81 ALA A O 1
ATOM 667 N N . SER A 1 82 ? 3.219 0.744 -19.150 1.00 88.19 82 SER A N 1
ATOM 668 C CA . SER A 1 82 ? 3.750 1.350 -20.377 1.00 88.19 82 SER A CA 1
ATOM 669 C C . SER A 1 82 ? 4.614 2.588 -20.135 1.00 88.19 82 SER A C 1
ATOM 671 O O . SER A 1 82 ? 5.062 3.177 -21.113 1.00 88.19 82 SER A O 1
ATOM 673 N N . PHE A 1 83 ? 4.762 3.036 -18.886 1.00 93.19 83 PHE A N 1
ATOM 674 C CA . PHE A 1 83 ? 5.561 4.215 -18.565 1.00 93.19 83 PHE A CA 1
ATOM 675 C C . PHE A 1 83 ? 7.033 3.831 -18.478 1.00 93.19 83 PHE A C 1
ATOM 677 O O . PHE A 1 83 ? 7.368 2.758 -17.975 1.00 93.19 83 PHE A O 1
ATOM 684 N N . ASP A 1 84 ? 7.913 4.734 -18.896 1.00 93.94 84 ASP A N 1
ATOM 685 C CA . ASP A 1 84 ? 9.292 4.701 -18.425 1.00 93.94 84 ASP A CA 1
ATOM 686 C C . ASP A 1 84 ? 9.405 5.261 -16.994 1.00 93.94 84 ASP A C 1
ATOM 688 O O . ASP A 1 84 ? 8.459 5.814 -16.417 1.00 93.94 84 ASP A O 1
ATOM 692 N N . TRP A 1 85 ? 10.574 5.086 -16.374 1.00 94.31 85 TRP A N 1
ATOM 693 C CA . TRP A 1 85 ? 10.784 5.521 -14.994 1.00 94.31 85 TRP A CA 1
ATOM 694 C C . TRP A 1 85 ? 10.566 7.032 -14.806 1.00 94.31 85 TRP A C 1
ATOM 696 O O . TRP A 1 85 ? 10.032 7.466 -13.783 1.00 94.31 85 TRP A O 1
ATOM 706 N N . PHE A 1 86 ? 10.948 7.858 -15.783 1.00 95.00 86 PHE A N 1
ATOM 707 C CA . PHE A 1 86 ? 10.803 9.308 -15.690 1.00 95.00 86 PHE A CA 1
ATOM 708 C C . PHE A 1 86 ? 9.337 9.739 -15.805 1.00 95.00 86 PHE A C 1
ATOM 710 O O . PHE A 1 86 ? 8.887 10.606 -15.049 1.00 95.00 86 PHE A O 1
ATOM 717 N N . GLU A 1 87 ? 8.576 9.115 -16.700 1.00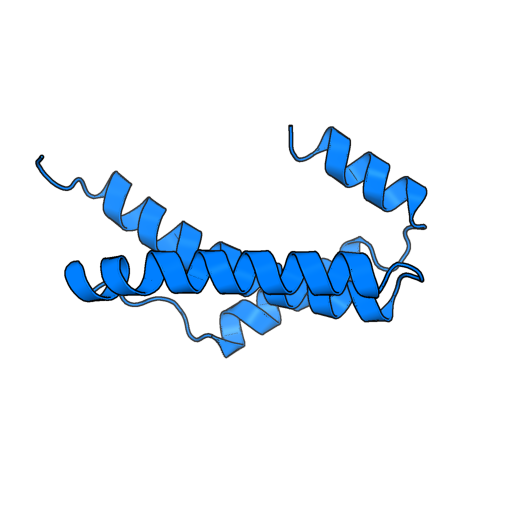 95.06 87 GLU A N 1
ATOM 718 C CA . GLU A 1 87 ? 7.130 9.299 -16.824 1.00 95.06 87 GLU A CA 1
ATOM 719 C C . GLU A 1 87 ? 6.415 8.896 -15.532 1.00 95.06 87 GLU A C 1
ATOM 721 O O . GLU A 1 87 ? 5.585 9.655 -15.020 1.00 95.06 87 GLU A O 1
ATOM 726 N N . PHE A 1 88 ? 6.797 7.758 -14.945 1.00 94.38 88 PHE A N 1
ATOM 727 C CA . PHE A 1 88 ? 6.261 7.303 -13.666 1.00 94.38 88 PHE A CA 1
ATOM 728 C C . PHE A 1 88 ? 6.548 8.282 -12.526 1.00 94.38 88 PHE A C 1
ATOM 730 O O . PHE A 1 88 ? 5.628 8.693 -11.815 1.00 94.38 88 PHE A O 1
ATOM 737 N N . MET A 1 89 ? 7.792 8.738 -12.383 1.00 94.19 89 MET A N 1
ATOM 738 C CA . MET A 1 89 ? 8.143 9.714 -11.350 1.00 94.19 89 MET A CA 1
ATOM 739 C C . MET A 1 89 ? 7.449 11.063 -11.564 1.00 94.19 89 MET A C 1
ATOM 741 O O . MET A 1 89 ? 6.998 11.682 -10.598 1.00 94.19 89 MET A O 1
ATOM 745 N N . THR A 1 90 ? 7.297 11.501 -12.815 1.00 94.94 90 THR A N 1
ATOM 746 C CA . THR A 1 90 ? 6.554 12.723 -13.156 1.00 94.94 90 THR A CA 1
ATOM 747 C C . THR A 1 90 ? 5.081 12.595 -12.770 1.00 94.94 90 THR A C 1
ATOM 749 O O . THR A 1 90 ? 4.506 13.523 -12.197 1.00 94.94 90 THR A O 1
ATOM 752 N N . TYR A 1 91 ? 4.463 11.442 -13.034 1.00 92.69 91 TYR A N 1
ATOM 753 C CA . TYR A 1 91 ? 3.107 11.149 -12.582 1.00 92.69 91 TYR A CA 1
ATOM 754 C C . TYR A 1 91 ? 3.000 11.195 -11.052 1.00 92.69 91 TYR A C 1
ATOM 756 O O . TYR A 1 91 ? 2.118 11.882 -10.533 1.00 92.69 91 TYR A O 1
ATOM 764 N N . MET A 1 92 ? 3.912 10.529 -10.335 1.00 91.06 92 MET A N 1
ATOM 765 C CA . MET A 1 92 ? 3.900 10.480 -8.870 1.00 91.06 92 MET A CA 1
ATOM 766 C C . MET A 1 92 ? 3.973 11.883 -8.255 1.00 91.06 92 MET A C 1
ATOM 768 O O . MET A 1 92 ? 3.125 12.224 -7.432 1.00 91.06 92 MET A O 1
ATOM 772 N N . VAL A 1 93 ? 4.907 12.724 -8.716 1.00 91.12 93 VAL A N 1
ATOM 773 C CA . VAL A 1 93 ? 5.074 14.111 -8.238 1.00 91.12 93 VAL A CA 1
ATOM 774 C C . VAL A 1 93 ? 3.836 14.972 -8.508 1.00 91.12 93 VAL A C 1
ATOM 776 O O . VAL A 1 93 ? 3.455 15.788 -7.675 1.00 91.12 93 VAL A O 1
ATOM 779 N N . ASN A 1 94 ? 3.183 14.800 -9.659 1.00 91.50 94 ASN A N 1
ATOM 780 C CA . ASN A 1 94 ? 1.995 15.586 -10.002 1.00 91.50 94 ASN A CA 1
ATOM 781 C C . ASN A 1 94 ? 0.731 15.119 -9.265 1.00 91.50 94 ASN A C 1
ATOM 783 O O . ASN A 1 94 ? -0.197 15.905 -9.064 1.00 91.50 94 ASN A O 1
ATOM 787 N N . ARG A 1 95 ? 0.654 13.831 -8.917 1.00 87.12 95 ARG A N 1
ATOM 788 C CA . ARG A 1 95 ? -0.549 13.211 -8.353 1.00 87.12 95 ARG A CA 1
ATOM 789 C C . ARG A 1 95 ? -0.588 13.248 -6.827 1.00 87.12 95 ARG A C 1
ATOM 791 O O . ARG A 1 95 ? -1.693 13.348 -6.279 1.00 87.12 95 ARG A O 1
ATOM 798 N N . TYR A 1 96 ? 0.572 13.144 -6.183 1.00 78.50 96 TYR A N 1
ATOM 799 C CA . TYR A 1 96 ? 0.734 13.010 -4.737 1.00 78.50 96 TYR A CA 1
ATOM 800 C C . TYR A 1 96 ? 1.651 14.139 -4.218 1.00 78.50 96 TYR A C 1
ATOM 802 O O . TYR A 1 96 ? 2.872 13.987 -4.270 1.00 78.50 96 TYR A O 1
ATOM 810 N N . PRO A 1 97 ? 1.075 15.290 -3.807 1.00 52.88 97 PRO A N 1
ATOM 811 C CA . PRO A 1 97 ? 1.822 16.450 -3.313 1.00 52.88 97 PRO A CA 1
ATOM 812 C C . PRO A 1 97 ? 2.359 16.278 -1.887 1.00 52.88 97 PRO A C 1
ATOM 814 O O . PRO A 1 97 ? 1.727 15.546 -1.091 1.00 52.88 97 PRO A O 1
#

Secondary structure (DSSP, 8-state):
----HHHHHHHHHHHHHHHHHHHHHHHHHTTSS-HHHHHHHHHHHHHHHHHHHHHHHHTT--PPPHHHHHHHHHHHHTTTTT--HHHHHHHHHHH--